Protein AF-A0A3M1ZV88-F1 (afdb_monomer_lite)

Secondary structure (DSSP, 8-state):
-----SSS-HHHHHHHHHHHHHHH-SSHHHHHHHTTS-HHHHHHHHHHHT---S----TT-----------------------

Structure (mmCIF, N/CA/C/O backbone):
data_AF-A0A3M1ZV88-F1
#
_entry.id   AF-A0A3M1ZV88-F1
#
loop_
_atom_site.group_PDB
_atom_site.id
_atom_site.type_symbol
_atom_site.label_atom_id
_atom_site.label_alt_id
_atom_site.label_comp_id
_atom_site.label_asym_id
_atom_site.label_entity_id
_atom_site.label_seq_id
_atom_site.pdbx_PDB_ins_code
_atom_site.Cartn_x
_atom_site.Cartn_y
_atom_site.Cartn_z
_atom_site.occupancy
_atom_site.B_iso_or_equiv
_atom_site.auth_seq_id
_atom_site.auth_comp_id
_atom_site.auth_asym_id
_atom_site.auth_atom_id
_atom_site.pdbx_PDB_model_num
ATOM 1 N N . MET A 1 1 ? -11.905 -3.053 -1.626 1.00 67.69 1 MET A N 1
ATOM 2 C CA . MET A 1 1 ? -11.087 -3.526 -0.492 1.00 67.69 1 MET A CA 1
ATOM 3 C C . MET A 1 1 ? -11.607 -2.911 0.806 1.00 67.69 1 MET A C 1
ATOM 5 O O . MET A 1 1 ? -11.630 -1.692 0.906 1.00 67.69 1 MET A O 1
ATOM 9 N N . ALA A 1 2 ? -12.060 -3.732 1.759 1.00 79.44 2 ALA A N 1
ATOM 10 C CA . ALA A 1 2 ? -12.397 -3.298 3.120 1.00 79.44 2 ALA A CA 1
ATOM 11 C C . ALA A 1 2 ? -11.256 -3.702 4.065 1.00 79.44 2 ALA A C 1
ATOM 13 O O . ALA A 1 2 ? -10.743 -4.816 3.956 1.00 79.44 2 ALA A O 1
ATOM 14 N N . VAL A 1 3 ? -10.839 -2.798 4.951 1.00 83.12 3 VAL A N 1
ATOM 15 C CA . VAL A 1 3 ? -9.732 -3.012 5.890 1.00 83.12 3 VAL A CA 1
ATOM 16 C C . VAL A 1 3 ? -10.173 -2.577 7.276 1.00 83.12 3 VAL A C 1
ATOM 18 O O . VAL A 1 3 ? -10.718 -1.486 7.431 1.00 83.12 3 VAL A O 1
ATOM 21 N N . VAL A 1 4 ? -9.929 -3.430 8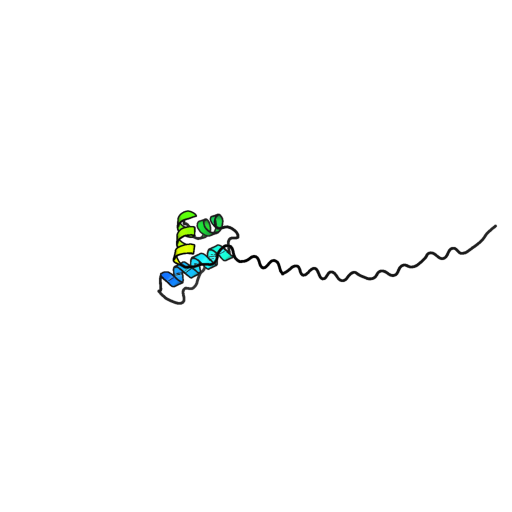.267 1.00 87.12 4 VAL A N 1
ATOM 22 C CA . VAL A 1 4 ? -10.117 -3.102 9.681 1.00 87.12 4 VAL A CA 1
ATOM 23 C C . VAL A 1 4 ? -8.800 -2.541 10.208 1.00 87.12 4 VAL A C 1
ATOM 25 O O . VAL A 1 4 ? -7.735 -3.078 9.912 1.00 87.12 4 VAL A O 1
ATOM 28 N N . LEU A 1 5 ? -8.875 -1.429 10.934 1.00 88.44 5 LEU A N 1
ATOM 29 C CA . LEU A 1 5 ? -7.730 -0.825 11.605 1.00 88.44 5 LEU A CA 1
ATOM 30 C C . LEU A 1 5 ? -7.842 -1.133 13.094 1.00 88.44 5 LEU A C 1
ATOM 32 O O . LEU A 1 5 ? -8.793 -0.687 13.731 1.00 88.44 5 LEU A O 1
ATOM 36 N N . ASP A 1 6 ? -6.877 -1.873 13.632 1.00 84.06 6 ASP A N 1
ATOM 37 C CA . ASP A 1 6 ? -6.885 -2.260 15.049 1.00 84.06 6 ASP A CA 1
ATOM 38 C C . ASP A 1 6 ? -6.537 -1.084 15.976 1.00 84.06 6 ASP A C 1
ATOM 40 O O . ASP A 1 6 ? -7.022 -1.005 17.100 1.00 84.06 6 ASP A O 1
ATOM 44 N N . ASP A 1 7 ? -5.737 -0.136 15.475 1.00 87.94 7 ASP A N 1
ATOM 45 C CA . ASP A 1 7 ? -5.278 1.047 16.200 1.00 87.94 7 ASP A CA 1
ATOM 46 C C . ASP A 1 7 ? -5.531 2.326 15.387 1.00 87.94 7 ASP A C 1
ATOM 48 O O . ASP A 1 7 ? -5.374 2.349 14.163 1.00 87.94 7 ASP A O 1
ATOM 52 N N . LEU A 1 8 ? -5.756 3.452 16.073 1.00 88.25 8 LEU A N 1
ATOM 53 C CA . LEU A 1 8 ? -5.787 4.797 15.469 1.00 88.25 8 LEU A CA 1
ATOM 54 C C . LEU A 1 8 ? -4.376 5.353 15.190 1.00 88.25 8 LEU A C 1
ATOM 56 O O . LEU A 1 8 ? -4.106 6.545 15.341 1.00 88.25 8 LEU A O 1
ATOM 60 N N . ASN A 1 9 ? -3.444 4.482 14.798 1.00 92.94 9 ASN A N 1
ATOM 61 C CA . ASN A 1 9 ? -2.079 4.856 14.463 1.00 92.94 9 ASN A CA 1
ATOM 62 C C . ASN A 1 9 ? -1.914 4.949 12.942 1.00 92.94 9 ASN A C 1
ATOM 64 O O . ASN A 1 9 ? -1.950 3.941 12.235 1.00 92.94 9 ASN A O 1
ATOM 68 N N . LEU A 1 10 ? -1.663 6.163 12.446 1.00 90.69 10 LEU A N 1
ATOM 69 C CA . LEU A 1 10 ? -1.525 6.420 11.012 1.00 90.69 10 LEU A CA 1
ATOM 70 C C . LEU A 1 10 ? -0.407 5.589 10.370 1.00 90.69 10 LEU A C 1
ATOM 72 O O . LEU A 1 10 ? -0.579 5.084 9.266 1.00 90.69 10 LEU A O 1
ATOM 76 N N . HIS A 1 11 ? 0.726 5.422 11.052 1.00 92.25 11 HIS A N 1
ATOM 77 C CA . HIS A 1 11 ? 1.855 4.670 10.511 1.00 92.25 11 HIS A CA 1
ATOM 78 C C . HIS A 1 11 ? 1.491 3.193 10.299 1.00 92.25 11 HIS A C 1
ATOM 80 O O . HIS A 1 11 ? 1.700 2.663 9.207 1.00 92.25 11 HIS A O 1
ATOM 86 N N . LYS A 1 12 ? 0.878 2.551 11.304 1.00 91.50 12 LYS A N 1
ATOM 87 C CA . LYS A 1 12 ? 0.413 1.157 11.197 1.00 91.50 12 LYS A CA 1
ATOM 88 C C . LYS A 1 12 ? -0.674 0.999 10.132 1.00 91.50 12 LYS A C 1
ATOM 90 O O . LYS A 1 12 ? -0.588 0.091 9.310 1.00 91.50 12 LYS A O 1
ATOM 95 N N . ALA A 1 13 ? -1.651 1.905 10.111 1.00 93.06 13 ALA A N 1
ATOM 96 C CA . ALA A 1 13 ? -2.739 1.879 9.139 1.00 93.06 13 ALA A CA 1
ATOM 97 C C . ALA A 1 13 ? -2.225 2.013 7.697 1.00 93.06 13 ALA A C 1
ATOM 99 O O . ALA A 1 13 ? -2.605 1.239 6.821 1.00 93.06 13 ALA A O 1
ATOM 100 N N . GLU A 1 14 ? -1.318 2.961 7.444 1.00 93.38 14 GLU A N 1
ATOM 101 C CA . GLU A 1 14 ? -0.728 3.152 6.118 1.00 93.38 14 GLU A CA 1
ATOM 102 C C . GLU A 1 14 ? 0.080 1.939 5.663 1.00 93.38 14 GLU A C 1
ATOM 104 O O . GLU A 1 14 ? -0.001 1.563 4.490 1.00 93.38 14 GLU A O 1
ATOM 109 N N . ARG A 1 15 ? 0.852 1.335 6.572 1.00 94.06 15 ARG A N 1
ATOM 110 C CA . ARG A 1 15 ? 1.618 0.125 6.284 1.00 94.06 15 ARG A CA 1
ATOM 111 C C . ARG A 1 15 ? 0.692 -1.018 5.873 1.00 94.06 15 ARG A C 1
ATOM 113 O O . ARG A 1 15 ? 0.877 -1.575 4.793 1.00 94.06 15 ARG A O 1
ATOM 120 N N . LEU A 1 16 ? -0.334 -1.295 6.675 1.00 92.81 16 LEU A N 1
ATOM 121 C CA . LEU A 1 16 ? -1.280 -2.386 6.438 1.00 92.81 16 LEU A CA 1
ATOM 122 C C . LEU A 1 16 ? -2.058 -2.191 5.129 1.00 92.81 16 LEU A C 1
ATOM 124 O O . LEU A 1 16 ? -2.208 -3.128 4.346 1.00 92.81 16 LEU A O 1
ATOM 128 N N . LEU A 1 17 ? -2.489 -0.961 4.831 1.00 93.25 17 LEU A N 1
ATOM 129 C CA . LEU A 1 17 ? -3.141 -0.636 3.559 1.00 93.25 17 LEU A CA 1
ATOM 130 C C . LEU A 1 17 ? -2.223 -0.886 2.356 1.00 93.25 17 LEU A C 1
ATOM 132 O O . LEU A 1 17 ? -2.670 -1.437 1.351 1.00 93.25 17 LEU A O 1
ATOM 136 N N . CYS A 1 18 ? -0.947 -0.500 2.451 1.00 93.50 18 CYS A N 1
ATOM 137 C CA . CYS A 1 18 ? 0.021 -0.739 1.381 1.00 93.50 18 CYS A CA 1
ATOM 138 C C . CYS A 1 18 ? 0.288 -2.236 1.192 1.00 93.50 18 CYS A C 1
ATOM 140 O O . CYS A 1 18 ? 0.266 -2.705 0.058 1.00 93.50 18 CYS A O 1
ATOM 142 N N . GLU A 1 19 ? 0.498 -2.985 2.276 1.00 92.69 19 GLU A N 1
ATOM 143 C CA . GLU A 1 19 ? 0.692 -4.440 2.238 1.00 92.69 19 GLU A CA 1
ATOM 144 C C . GLU A 1 19 ? -0.516 -5.143 1.614 1.00 92.69 19 GLU A C 1
ATOM 146 O O . GLU A 1 19 ? -0.357 -5.971 0.718 1.00 92.69 19 GLU A O 1
ATOM 151 N N . ARG A 1 20 ? -1.736 -4.767 2.010 1.00 92.62 20 ARG A N 1
ATOM 152 C CA . ARG A 1 20 ? -2.951 -5.392 1.486 1.00 92.62 20 ARG A CA 1
ATOM 153 C C . ARG A 1 20 ? -3.187 -5.068 0.013 1.00 92.62 20 ARG A C 1
ATOM 155 O O . ARG A 1 20 ? -3.508 -5.975 -0.747 1.00 92.62 20 ARG A O 1
ATOM 162 N N . ALA A 1 21 ? -2.962 -3.823 -0.406 1.00 93.81 21 ALA A N 1
ATOM 163 C CA . ALA A 1 21 ? -3.068 -3.445 -1.813 1.00 93.81 21 ALA A CA 1
ATOM 164 C C . ALA A 1 21 ? -2.019 -4.149 -2.686 1.00 93.81 21 ALA A C 1
ATOM 166 O O . ALA A 1 21 ? -2.321 -4.530 -3.811 1.00 93.81 21 ALA A O 1
ATOM 167 N N . LEU A 1 22 ? -0.799 -4.335 -2.173 1.00 91.88 22 LEU A N 1
ATOM 168 C CA . LEU A 1 22 ? 0.270 -5.076 -2.849 1.00 91.88 22 LEU A CA 1
ATOM 169 C C . LEU A 1 22 ? 0.025 -6.591 -2.873 1.00 91.88 22 LEU A C 1
ATOM 171 O O . LEU A 1 22 ? 0.474 -7.261 -3.792 1.00 91.88 22 LEU A O 1
ATOM 175 N N . ALA A 1 23 ? -0.667 -7.146 -1.879 1.00 90.44 23 ALA A N 1
ATOM 176 C CA . ALA A 1 23 ? -1.056 -8.554 -1.882 1.00 90.44 23 ALA A CA 1
ATOM 177 C C . ALA A 1 23 ? -2.227 -8.823 -2.841 1.00 90.44 23 ALA A C 1
ATOM 179 O O . ALA A 1 23 ? -2.263 -9.860 -3.497 1.00 90.44 23 ALA A O 1
ATOM 180 N N . GLU A 1 24 ? -3.185 -7.896 -2.920 1.00 91.25 24 GLU A N 1
ATOM 181 C CA . GLU A 1 24 ? -4.349 -8.003 -3.806 1.00 91.25 24 GLU A CA 1
ATOM 182 C C . GLU A 1 24 ? -3.976 -7.737 -5.272 1.00 91.25 24 GLU A C 1
ATOM 184 O O . GLU A 1 24 ? -4.492 -8.396 -6.174 1.00 91.25 24 GLU A O 1
ATOM 189 N N . ALA A 1 25 ? -3.048 -6.811 -5.524 1.00 89.56 25 ALA A N 1
ATOM 190 C CA . ALA A 1 25 ? -2.568 -6.501 -6.863 1.00 89.56 25 ALA A CA 1
ATOM 191 C C . ALA A 1 25 ? -1.205 -7.141 -7.153 1.00 89.56 25 ALA A C 1
ATOM 193 O O . ALA A 1 25 ? -0.224 -6.899 -6.462 1.00 89.56 25 ALA A O 1
ATOM 194 N N . GLY A 1 26 ? -1.083 -7.859 -8.270 1.00 85.50 26 GLY A N 1
ATOM 195 C CA . GLY A 1 26 ? 0.189 -8.467 -8.683 1.00 85.50 26 GLY A CA 1
ATOM 196 C C . GLY A 1 26 ? 1.271 -7.461 -9.102 1.00 85.50 26 GLY A C 1
ATOM 197 O O . GLY A 1 26 ? 2.438 -7.830 -9.262 1.00 85.50 26 GLY A O 1
ATOM 198 N N . THR A 1 27 ? 0.914 -6.185 -9.297 1.00 91.06 27 THR A N 1
ATOM 199 C CA . THR A 1 27 ? 1.833 -5.135 -9.746 1.00 91.06 27 THR A CA 1
ATOM 200 C C . THR A 1 27 ? 1.719 -3.853 -8.919 1.00 91.06 27 THR A C 1
ATOM 202 O O . THR A 1 27 ? 0.647 -3.459 -8.467 1.00 91.06 27 THR A O 1
ATOM 205 N N . ILE A 1 28 ? 2.833 -3.116 -8.797 1.00 92.69 28 ILE A N 1
ATOM 206 C CA . ILE A 1 28 ? 2.872 -1.817 -8.091 1.00 92.69 28 ILE A CA 1
ATOM 207 C C . ILE A 1 28 ? 1.901 -0.807 -8.729 1.00 92.69 28 ILE A C 1
ATOM 209 O O . ILE A 1 28 ? 1.357 0.057 -8.046 1.00 92.69 28 ILE A O 1
ATOM 213 N N . VAL A 1 29 ? 1.711 -0.870 -10.050 1.00 94.75 29 VAL A N 1
ATOM 214 C CA . VAL A 1 29 ? 0.844 0.075 -10.771 1.00 94.75 29 VAL A CA 1
ATOM 215 C C . VAL A 1 29 ? -0.621 -0.175 -10.427 1.00 94.75 29 VAL A C 1
ATOM 217 O O . VAL A 1 29 ? -1.343 0.779 -10.155 1.00 94.75 29 VAL A O 1
ATOM 220 N N . GLU A 1 30 ? -1.052 -1.434 -10.404 1.00 94.19 30 GLU A N 1
ATOM 221 C CA . GLU A 1 30 ? -2.413 -1.805 -10.007 1.00 94.19 30 GLU A CA 1
ATOM 222 C C . GLU A 1 30 ? -2.657 -1.541 -8.521 1.00 94.19 30 GLU A C 1
ATOM 224 O O . GLU A 1 30 ? -3.667 -0.931 -8.184 1.00 94.19 30 GLU A O 1
ATOM 229 N N . ALA A 1 31 ? -1.696 -1.861 -7.649 1.00 94.62 31 ALA A N 1
ATOM 230 C CA . ALA A 1 31 ? -1.783 -1.545 -6.222 1.00 94.62 31 ALA A CA 1
ATOM 231 C C . ALA A 1 31 ? -1.970 -0.036 -5.982 1.00 94.62 31 ALA A C 1
ATOM 233 O O . ALA A 1 31 ? -2.798 0.386 -5.177 1.00 94.62 31 ALA A O 1
ATOM 234 N N . ALA A 1 32 ? -1.231 0.802 -6.717 1.00 95.94 32 ALA A N 1
ATOM 235 C CA . ALA A 1 32 ? -1.362 2.253 -6.619 1.00 95.94 32 ALA A CA 1
ATOM 236 C C . ALA A 1 32 ? -2.744 2.742 -7.086 1.00 95.94 32 ALA A C 1
ATOM 238 O O . ALA A 1 32 ? -3.310 3.635 -6.456 1.00 95.94 32 ALA A O 1
ATOM 239 N N . LYS A 1 33 ? -3.307 2.130 -8.140 1.00 95.31 33 LYS A N 1
ATOM 240 C CA . LYS A 1 33 ? -4.672 2.418 -8.610 1.00 95.31 33 LYS A CA 1
ATOM 241 C C . LYS A 1 33 ? -5.726 2.033 -7.570 1.00 95.31 33 LYS A C 1
ATOM 243 O O . LYS A 1 33 ? -6.621 2.834 -7.332 1.00 95.31 33 LYS A O 1
ATOM 248 N N . LEU A 1 34 ? -5.595 0.870 -6.924 1.00 94.56 34 LEU A N 1
ATOM 249 C CA . LEU A 1 34 ? -6.508 0.432 -5.856 1.00 94.56 34 LEU A CA 1
ATOM 250 C C . LEU A 1 34 ? -6.526 1.408 -4.675 1.00 94.56 34 LEU A C 1
ATOM 252 O O . LEU A 1 34 ? -7.579 1.680 -4.109 1.00 94.56 34 LEU A O 1
ATOM 256 N N . LEU A 1 35 ? -5.363 1.964 -4.333 1.00 92.94 35 LEU A N 1
ATOM 257 C CA . LEU A 1 35 ? -5.218 2.961 -3.272 1.00 92.94 35 LEU A CA 1
ATOM 258 C C . LEU A 1 35 ? -5.582 4.391 -3.710 1.00 92.94 35 LEU A C 1
ATOM 260 O O . LEU A 1 35 ? -5.603 5.287 -2.870 1.00 92.94 35 LEU A O 1
ATOM 264 N N . GLY A 1 36 ? -5.817 4.637 -5.002 1.00 95.62 36 GLY A N 1
ATOM 265 C CA . GLY A 1 36 ? -6.094 5.976 -5.531 1.00 95.62 36 GLY A CA 1
ATOM 266 C C . GLY A 1 36 ? -4.900 6.939 -5.475 1.00 95.62 36 GLY A C 1
ATOM 267 O O . GLY A 1 36 ? -5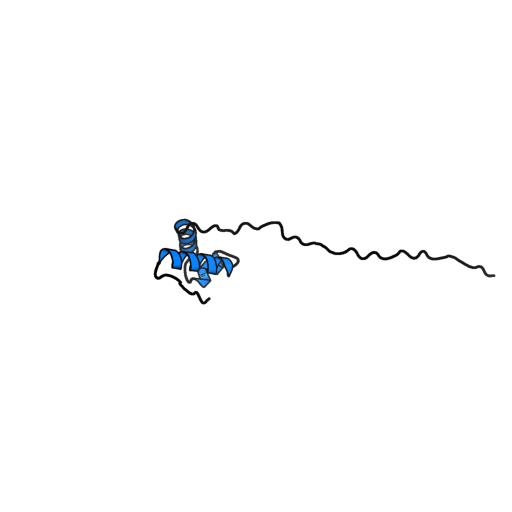.086 8.152 -5.408 1.00 95.62 36 GLY A O 1
ATOM 268 N N . ILE A 1 37 ? -3.665 6.426 -5.491 1.00 96.38 37 ILE A N 1
ATOM 269 C CA . ILE A 1 37 ? -2.434 7.232 -5.437 1.00 96.38 37 ILE A CA 1
ATOM 270 C C . ILE A 1 37 ? -1.544 6.993 -6.659 1.00 96.38 37 ILE A C 1
ATOM 272 O O . ILE A 1 37 ? -1.734 6.068 -7.445 1.00 96.38 37 ILE A O 1
ATOM 276 N N . THR A 1 38 ? -0.505 7.813 -6.820 1.00 97.44 38 THR A N 1
ATOM 277 C CA . THR A 1 38 ? 0.481 7.593 -7.884 1.00 97.44 38 THR A CA 1
ATOM 278 C C . THR A 1 38 ? 1.449 6.462 -7.534 1.00 97.44 38 THR A C 1
ATOM 280 O O . THR A 1 38 ? 1.805 6.241 -6.372 1.00 97.44 38 THR A O 1
ATOM 283 N N . ARG A 1 39 ? 1.993 5.805 -8.565 1.00 95.88 39 ARG A N 1
ATOM 284 C CA . ARG A 1 39 ? 3.067 4.805 -8.425 1.00 95.88 39 ARG A CA 1
ATOM 285 C C . ARG A 1 39 ? 4.254 5.327 -7.601 1.00 95.88 39 ARG A C 1
ATOM 287 O O . ARG A 1 39 ? 4.843 4.583 -6.822 1.00 95.88 39 ARG A O 1
ATOM 294 N N . HIS A 1 40 ? 4.628 6.598 -7.782 1.00 96.44 40 HIS A N 1
ATOM 295 C CA . HIS A 1 40 ? 5.742 7.217 -7.052 1.00 96.44 40 HIS A CA 1
ATOM 296 C C . HIS A 1 40 ? 5.420 7.406 -5.569 1.00 96.44 40 HIS A C 1
ATOM 298 O O . HIS A 1 40 ? 6.271 7.139 -4.720 1.00 96.44 40 HIS A O 1
ATOM 304 N N . ALA A 1 41 ? 4.191 7.816 -5.246 1.00 96.06 41 ALA A N 1
ATOM 305 C CA . ALA A 1 41 ? 3.740 7.906 -3.864 1.00 96.06 41 ALA A CA 1
ATOM 306 C C . ALA A 1 41 ? 3.776 6.532 -3.178 1.00 96.06 41 ALA A C 1
ATOM 308 O O . ALA A 1 41 ? 4.305 6.433 -2.072 1.00 96.06 41 ALA A O 1
ATOM 309 N N . LEU A 1 42 ? 3.309 5.475 -3.857 1.00 95.31 42 LEU A N 1
ATOM 310 C CA . LEU A 1 42 ? 3.357 4.114 -3.321 1.00 95.31 42 LEU A CA 1
ATOM 311 C C . LEU A 1 42 ? 4.799 3.640 -3.091 1.00 95.31 42 LEU A C 1
ATOM 313 O O . LEU A 1 42 ? 5.117 3.166 -2.006 1.00 95.31 42 LEU A O 1
ATOM 317 N N . LYS A 1 43 ? 5.709 3.854 -4.052 1.00 94.25 43 LYS A N 1
ATOM 318 C CA . LYS A 1 43 ? 7.126 3.479 -3.892 1.00 94.25 43 LYS A CA 1
ATOM 319 C C . LYS A 1 43 ? 7.774 4.160 -2.679 1.00 94.25 43 LYS A C 1
ATOM 321 O O . LYS A 1 43 ? 8.506 3.512 -1.938 1.00 94.25 43 LYS A O 1
ATOM 326 N N . ARG A 1 44 ? 7.483 5.445 -2.436 1.00 96.31 44 ARG A N 1
ATOM 327 C CA . ARG A 1 44 ? 7.977 6.149 -1.238 1.00 96.31 44 ARG A CA 1
ATOM 328 C C . ARG A 1 44 ? 7.397 5.575 0.054 1.00 96.31 44 ARG A C 1
ATOM 330 O O . ARG A 1 44 ? 8.127 5.483 1.033 1.00 96.31 44 ARG A O 1
ATOM 337 N N . ARG A 1 45 ? 6.120 5.180 0.062 1.00 94.75 45 ARG A N 1
ATOM 338 C CA . ARG A 1 45 ? 5.466 4.552 1.224 1.00 94.75 45 ARG A CA 1
ATOM 339 C C . ARG A 1 45 ? 6.063 3.182 1.545 1.00 94.75 45 ARG A C 1
ATOM 341 O O . ARG A 1 45 ? 6.317 2.924 2.711 1.00 94.75 45 ARG A O 1
ATOM 348 N N . ILE A 1 46 ? 6.369 2.371 0.531 1.00 93.38 46 ILE A N 1
ATOM 349 C CA . ILE A 1 46 ? 7.062 1.081 0.699 1.00 93.38 46 ILE A CA 1
ATOM 350 C C . ILE A 1 46 ? 8.399 1.281 1.421 1.00 93.38 46 ILE A C 1
ATOM 352 O O . ILE A 1 46 ? 8.655 0.626 2.425 1.00 93.38 46 ILE A O 1
ATOM 356 N N . VAL A 1 47 ? 9.213 2.240 0.962 1.00 93.88 47 VAL A N 1
ATOM 357 C CA . VAL A 1 47 ? 10.507 2.555 1.593 1.00 93.88 47 VAL A CA 1
ATOM 358 C C . VAL A 1 47 ? 10.320 3.123 3.002 1.00 93.88 47 VAL A C 1
ATOM 360 O O . VAL A 1 47 ? 10.992 2.688 3.928 1.00 93.88 47 VAL A O 1
ATOM 363 N N . LYS A 1 48 ? 9.389 4.069 3.184 1.00 94.25 48 LYS A N 1
ATOM 364 C CA . LYS A 1 48 ? 9.117 4.717 4.479 1.00 94.25 48 LYS A CA 1
ATOM 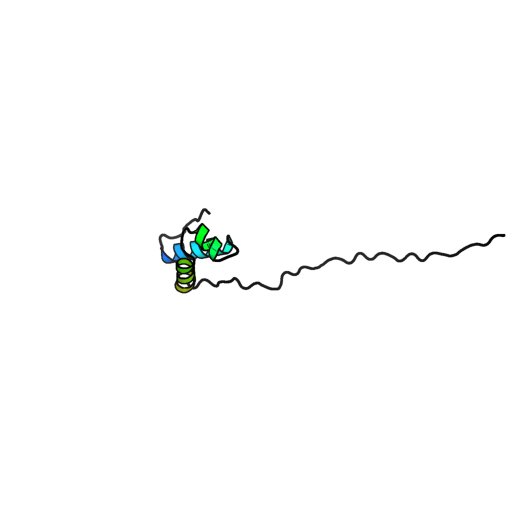365 C C . LYS A 1 48 ? 8.653 3.725 5.548 1.00 94.25 48 LYS A C 1
ATOM 367 O O . LYS A 1 48 ? 9.017 3.877 6.708 1.00 94.25 48 LYS A O 1
ATOM 372 N N . HIS A 1 49 ? 7.832 2.753 5.160 1.00 93.44 49 HIS A N 1
ATOM 373 C CA . HIS A 1 49 ? 7.225 1.776 6.067 1.00 93.44 49 HIS A CA 1
ATOM 374 C C . HIS A 1 49 ? 7.991 0.447 6.127 1.00 93.44 49 HIS A C 1
ATOM 376 O O . HIS A 1 49 ? 7.586 -0.448 6.864 1.00 93.44 49 HIS A O 1
ATOM 382 N N . GLY A 1 50 ? 9.097 0.320 5.381 1.00 91.25 50 GLY A N 1
ATOM 383 C CA . GLY A 1 50 ? 9.954 -0.868 5.389 1.00 91.25 50 GLY A CA 1
ATOM 384 C C . GLY A 1 50 ? 9.262 -2.132 4.876 1.00 91.25 50 GLY A C 1
ATOM 385 O O . GLY A 1 50 ? 9.503 -3.213 5.402 1.00 91.25 50 GLY A O 1
ATOM 386 N N . ILE A 1 51 ? 8.373 -2.000 3.889 1.00 90.38 51 ILE A N 1
ATOM 387 C CA . ILE A 1 51 ? 7.619 -3.131 3.333 1.00 90.38 51 ILE A CA 1
ATOM 388 C C . ILE A 1 51 ? 8.522 -3.891 2.353 1.00 90.38 51 ILE A C 1
ATOM 390 O O . ILE A 1 51 ? 9.056 -3.296 1.414 1.00 90.38 51 ILE A O 1
ATOM 394 N N . GLU A 1 52 ? 8.688 -5.200 2.544 1.00 85.06 52 GLU A N 1
ATOM 395 C CA . GLU A 1 52 ? 9.460 -6.041 1.623 1.00 85.06 52 GLU A CA 1
ATOM 396 C C . GLU A 1 52 ? 8.661 -6.272 0.329 1.00 85.06 52 GLU A C 1
ATOM 398 O O . GLU A 1 52 ? 7.609 -6.909 0.324 1.00 85.06 52 GLU A O 1
ATOM 403 N N . TRP A 1 53 ? 9.141 -5.709 -0.783 1.00 79.81 53 TRP A N 1
ATOM 404 C CA . TRP A 1 53 ? 8.531 -5.858 -2.104 1.00 79.81 53 TRP A CA 1
ATOM 405 C C . TRP A 1 53 ? 9.599 -5.796 -3.211 1.00 79.81 53 TRP A C 1
ATOM 407 O O . TRP A 1 53 ? 10.439 -4.890 -3.177 1.00 79.81 53 TRP A O 1
ATOM 417 N N . PRO A 1 54 ? 9.556 -6.653 -4.250 1.00 76.38 54 PRO A N 1
ATOM 418 C CA . PRO A 1 54 ? 8.566 -7.702 -4.515 1.00 76.38 54 PRO A CA 1
ATOM 419 C C . PRO A 1 54 ? 8.656 -8.847 -3.497 1.00 76.38 54 PRO A C 1
ATOM 421 O O . PRO A 1 54 ? 9.748 -9.094 -2.986 1.00 76.38 54 PRO A O 1
ATOM 424 N N . PRO A 1 55 ? 7.541 -9.537 -3.192 1.00 68.88 55 PRO A N 1
ATOM 425 C CA . PRO A 1 55 ? 7.565 -10.672 -2.287 1.00 68.88 55 PRO A CA 1
ATOM 426 C C . PRO A 1 55 ? 8.568 -11.668 -2.850 1.00 68.88 55 PRO A C 1
ATOM 428 O O . PRO A 1 55 ? 8.611 -11.882 -4.072 1.00 68.88 55 PRO A O 1
ATOM 431 N N . ARG A 1 56 ? 9.413 -12.232 -1.981 1.00 68.75 56 ARG A N 1
ATOM 432 C CA . ARG A 1 56 ? 10.287 -13.331 -2.383 1.00 68.75 56 ARG A CA 1
ATOM 433 C C . ARG A 1 56 ? 9.396 -14.367 -3.052 1.00 68.75 56 ARG A C 1
ATOM 435 O O . ARG A 1 56 ? 8.491 -14.913 -2.440 1.00 68.75 56 ARG A O 1
ATOM 442 N N . ARG A 1 57 ? 9.593 -14.564 -4.357 1.00 60.81 57 ARG A N 1
ATOM 443 C CA . ARG A 1 57 ? 8.973 -15.685 -5.048 1.00 60.81 57 ARG A CA 1
ATOM 444 C C . ARG A 1 57 ? 9.691 -16.906 -4.517 1.00 60.81 57 ARG A C 1
ATOM 446 O O . ARG A 1 57 ? 10.799 -17.199 -4.971 1.00 60.81 57 ARG A O 1
ATOM 453 N N . ASP A 1 58 ? 9.092 -17.560 -3.535 1.00 57.34 58 ASP A N 1
ATOM 454 C CA . ASP A 1 58 ? 9.510 -18.878 -3.095 1.00 57.34 58 ASP A CA 1
ATOM 455 C C . ASP A 1 58 ? 9.400 -19.777 -4.324 1.00 57.34 58 ASP A C 1
ATOM 457 O O . ASP A 1 58 ? 8.322 -20.177 -4.760 1.00 57.34 58 ASP A O 1
ATOM 461 N N . ARG A 1 59 ? 10.531 -20.005 -4.989 1.00 52.59 59 ARG A N 1
ATOM 462 C CA . ARG A 1 59 ? 10.627 -20.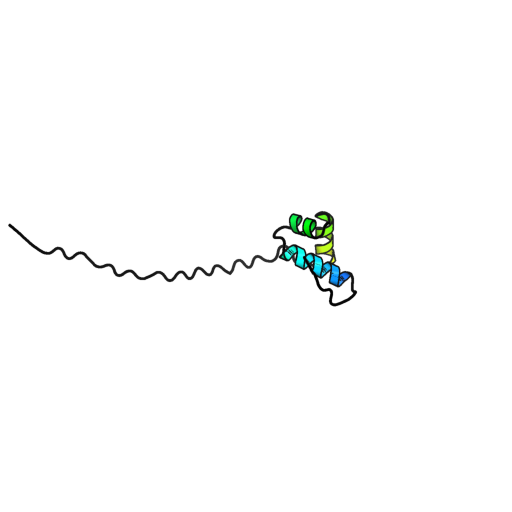777 -6.229 1.00 52.59 59 ARG A CA 1
ATOM 463 C C . A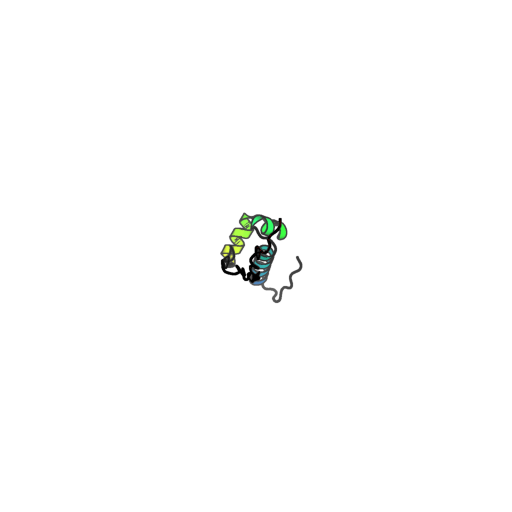RG A 1 59 ? 10.528 -22.281 -5.914 1.00 52.59 59 ARG A C 1
ATOM 465 O O . ARG A 1 59 ? 11.355 -23.050 -6.386 1.00 52.59 59 ARG A O 1
ATOM 472 N N . GLY A 1 60 ? 9.589 -22.668 -5.045 1.00 53.19 60 GLY A N 1
ATOM 473 C CA . GLY A 1 60 ? 9.619 -23.925 -4.292 1.00 53.19 60 GLY A CA 1
ATOM 474 C C . GLY A 1 60 ? 8.275 -24.625 -4.079 1.00 53.19 60 GLY A C 1
ATOM 475 O O . GLY A 1 60 ? 8.239 -25.574 -3.313 1.00 53.19 60 GLY A O 1
ATOM 476 N N . ALA A 1 61 ? 7.198 -24.220 -4.756 1.00 53.75 61 ALA A N 1
ATOM 477 C CA . ALA A 1 61 ? 5.962 -25.009 -4.838 1.00 53.75 61 ALA A CA 1
ATOM 478 C C . ALA A 1 61 ? 5.763 -25.492 -6.281 1.00 53.75 61 ALA A C 1
ATOM 480 O O . ALA A 1 61 ? 4.850 -25.087 -6.994 1.00 53.75 61 ALA A O 1
ATOM 481 N N . SER A 1 62 ? 6.715 -26.289 -6.761 1.00 52.59 62 SER A N 1
ATOM 482 C CA . SER A 1 62 ? 6.508 -27.163 -7.914 1.00 52.59 62 SER A CA 1
ATOM 483 C C . SER A 1 62 ? 6.156 -28.537 -7.358 1.00 52.59 62 SER A C 1
ATOM 485 O O . SER A 1 62 ? 6.985 -29.441 -7.392 1.00 52.59 62 SER A O 1
ATOM 487 N N . ASP A 1 63 ? 4.950 -28.678 -6.805 1.00 57.28 63 ASP A N 1
ATOM 488 C CA . ASP A 1 63 ? 4.357 -29.988 -6.530 1.00 57.28 63 ASP A CA 1
ATOM 489 C C . ASP A 1 63 ? 3.988 -30.624 -7.872 1.00 57.28 63 ASP A C 1
ATOM 491 O O . ASP A 1 63 ? 2.858 -30.577 -8.351 1.00 57.28 63 ASP A O 1
ATOM 495 N N . GLY A 1 64 ? 5.014 -31.147 -8.533 1.00 56.16 64 GLY A N 1
ATOM 496 C CA . GLY A 1 64 ? 4.904 -32.046 -9.666 1.00 56.16 64 GLY A CA 1
ATOM 497 C C . GLY A 1 64 ? 4.975 -33.489 -9.190 1.00 56.16 64 GLY A C 1
ATOM 498 O O . GLY A 1 64 ? 5.827 -34.227 -9.671 1.00 56.16 64 GLY A O 1
ATOM 499 N N . ASP A 1 65 ? 4.116 -33.892 -8.251 1.00 54.03 65 ASP A N 1
ATOM 500 C CA . ASP A 1 65 ? 3.848 -35.312 -8.023 1.00 54.03 65 ASP A CA 1
ATOM 501 C C . ASP A 1 65 ? 2.727 -35.729 -8.980 1.00 54.03 65 ASP A C 1
ATOM 503 O O . ASP A 1 65 ? 1.537 -35.613 -8.695 1.00 54.03 65 ASP A O 1
ATOM 507 N N . THR A 1 66 ? 3.115 -36.114 -10.195 1.00 59.56 66 THR A N 1
ATOM 508 C CA . THR A 1 66 ? 2.239 -36.907 -11.062 1.00 59.56 66 THR A CA 1
ATOM 509 C C . THR A 1 66 ? 2.628 -38.363 -10.844 1.00 59.56 66 THR A C 1
ATOM 511 O O . THR A 1 66 ? 3.716 -38.758 -11.274 1.00 59.56 66 THR A O 1
ATOM 514 N N . PRO A 1 67 ? 1.777 -39.188 -10.205 1.00 55.25 67 PRO A N 1
ATOM 515 C CA . PRO A 1 67 ? 2.024 -40.614 -10.118 1.00 55.25 67 PRO A CA 1
ATOM 516 C C . PRO A 1 67 ? 2.008 -41.163 -11.540 1.00 55.25 67 PRO A C 1
ATOM 518 O O . PRO A 1 67 ? 0.980 -41.166 -12.219 1.00 55.25 67 PRO A O 1
ATOM 521 N N . ARG A 1 68 ? 3.175 -41.578 -12.027 1.00 56.59 68 ARG A N 1
ATOM 522 C CA . ARG A 1 68 ? 3.318 -42.218 -13.330 1.00 56.59 68 ARG A CA 1
ATOM 523 C C . ARG A 1 68 ? 2.650 -43.587 -13.255 1.00 56.59 68 ARG A C 1
ATOM 525 O O . ARG A 1 68 ? 3.249 -44.563 -12.809 1.00 56.59 68 ARG A O 1
ATOM 532 N N . GLU A 1 69 ? 1.386 -43.609 -13.657 1.00 51.44 69 GLU A N 1
ATOM 533 C CA . GLU A 1 69 ? 0.553 -44.791 -13.830 1.00 51.44 69 GLU A CA 1
ATOM 534 C C . GLU A 1 69 ? 1.334 -45.864 -14.601 1.00 51.44 69 GLU A C 1
ATOM 536 O O . GLU A 1 69 ? 1.757 -45.684 -15.747 1.00 51.44 69 GLU A O 1
ATOM 541 N N . SER A 1 70 ? 1.614 -46.966 -13.908 1.00 59.69 70 SER A N 1
ATOM 542 C CA . SER A 1 70 ? 2.327 -48.117 -14.444 1.00 59.69 70 SER A CA 1
ATOM 543 C C . SER A 1 70 ? 1.385 -48.908 -15.345 1.00 59.69 70 SER A C 1
ATOM 545 O O . SER A 1 70 ? 0.620 -49.742 -14.871 1.00 59.69 70 SER A O 1
ATOM 547 N N . ALA A 1 71 ? 1.437 -48.657 -16.651 1.00 57.97 71 ALA A N 1
ATOM 548 C CA . ALA A 1 71 ? 0.773 -49.508 -17.630 1.00 57.97 71 ALA A CA 1
ATOM 549 C C . ALA A 1 71 ? 1.577 -50.815 -17.826 1.00 57.97 71 ALA A C 1
ATOM 551 O O . ALA A 1 71 ? 2.773 -50.755 -18.141 1.00 57.97 71 ALA A O 1
ATOM 552 N N . PRO A 1 72 ? 0.968 -52.007 -17.673 1.00 59.12 72 PRO A N 1
ATOM 553 C CA . PRO A 1 72 ? 1.633 -53.264 -17.972 1.00 59.12 72 PRO A CA 1
ATOM 554 C C . PRO A 1 72 ? 1.664 -53.475 -19.489 1.00 59.12 72 PRO A C 1
ATOM 556 O O . PRO A 1 72 ? 0.646 -53.463 -20.179 1.00 59.12 72 PRO A O 1
ATOM 559 N N . HIS A 1 73 ? 2.862 -53.686 -20.016 1.00 60.88 73 HIS A N 1
ATOM 560 C CA . HIS A 1 73 ? 3.109 -54.062 -21.400 1.00 60.88 73 HIS A CA 1
ATOM 561 C C . HIS A 1 73 ? 2.705 -55.530 -21.604 1.00 60.88 73 HIS A C 1
ATOM 563 O O . HIS A 1 73 ? 3.487 -56.451 -21.368 1.00 60.88 73 HIS A O 1
ATOM 569 N N . LEU A 1 74 ? 1.473 -55.768 -22.055 1.00 58.84 74 LEU A N 1
ATOM 570 C CA . LEU A 1 74 ? 1.082 -57.074 -22.583 1.00 58.84 74 LEU A CA 1
ATOM 571 C C . LEU A 1 74 ? 1.711 -57.256 -23.971 1.00 58.84 74 LEU A C 1
ATOM 573 O O . LEU A 1 74 ? 1.435 -56.515 -24.912 1.00 58.84 74 LEU A O 1
ATOM 577 N N . ARG A 1 75 ? 2.603 -58.244 -24.072 1.00 59.88 75 ARG A N 1
ATOM 578 C CA . ARG A 1 75 ? 3.220 -58.696 -25.324 1.00 59.88 75 ARG A CA 1
ATOM 579 C C . ARG A 1 75 ? 2.166 -59.352 -26.225 1.00 59.88 75 ARG A C 1
ATOM 581 O O . ARG A 1 75 ? 1.368 -60.136 -25.708 1.00 59.88 75 ARG A O 1
ATOM 588 N N . PRO A 1 76 ? 2.193 -59.154 -27.554 1.00 54.31 76 PRO A N 1
ATOM 589 C CA . PRO A 1 76 ? 1.399 -59.986 -28.443 1.00 54.31 76 PRO A CA 1
ATOM 590 C C . PRO A 1 76 ? 2.037 -61.380 -28.542 1.00 54.31 76 PRO A C 1
ATOM 592 O O . PRO A 1 76 ? 3.196 -61.531 -28.929 1.00 54.31 76 PRO A O 1
ATOM 595 N N . VAL A 1 77 ? 1.269 -62.406 -28.171 1.00 62.38 77 VAL A N 1
ATOM 596 C CA . VAL A 1 77 ? 1.551 -63.809 -28.495 1.00 62.38 77 VAL A CA 1
ATOM 597 C C . VAL A 1 77 ? 1.252 -64.003 -29.980 1.00 62.38 77 VAL A C 1
ATOM 599 O O . VAL A 1 77 ? 0.099 -63.938 -30.396 1.00 62.38 77 VAL A O 1
ATOM 602 N N . VAL A 1 78 ? 2.284 -64.245 -30.786 1.00 62.06 78 VAL A N 1
ATOM 603 C CA . VAL A 1 78 ? 2.120 -64.803 -32.134 1.00 62.06 78 VAL A CA 1
ATOM 604 C C . VAL A 1 78 ? 1.900 -66.308 -31.999 1.00 62.06 78 VAL A C 1
ATOM 606 O O . VAL A 1 78 ? 2.798 -67.035 -31.580 1.00 62.06 78 VAL A O 1
ATOM 609 N N . SER A 1 79 ? 0.689 -66.763 -32.323 1.00 53.91 79 SER A N 1
ATOM 610 C CA . SER A 1 79 ? 0.301 -68.175 -32.356 1.00 53.91 79 SER A CA 1
ATOM 611 C C . SER A 1 79 ? -0.525 -68.475 -33.609 1.00 53.91 79 SER A C 1
ATOM 613 O O . SER A 1 79 ? -1.505 -67.784 -33.873 1.00 53.91 79 SER A O 1
ATOM 615 N N . GLY A 1 80 ? -0.134 -69.541 -34.318 1.00 48.97 80 GLY A N 1
ATOM 616 C CA . GLY A 1 80 ? -0.956 -70.311 -35.266 1.00 48.97 80 GLY A CA 1
ATOM 617 C C . GLY A 1 80 ? -0.962 -69.779 -36.705 1.00 48.97 80 GLY A C 1
ATOM 618 O O . GLY A 1 80 ? -1.461 -68.693 -36.952 1.00 48.97 80 GLY A O 1
ATOM 619 N N . ALA A 1 81 ? -0.333 -70.417 -37.698 1.00 53.91 81 ALA A N 1
ATOM 620 C CA . ALA A 1 81 ? -0.591 -71.750 -38.272 1.00 53.91 81 ALA A CA 1
ATOM 621 C C . ALA A 1 81 ? -1.943 -71.872 -39.006 1.00 53.91 81 ALA A C 1
ATOM 623 O O . ALA A 1 81 ? -2.984 -71.941 -38.354 1.00 53.91 81 ALA A O 1
ATOM 624 N N . ARG A 1 82 ? -1.872 -71.962 -40.348 1.00 46.53 82 ARG A N 1
ATOM 625 C CA . ARG A 1 82 ? -2.760 -72.62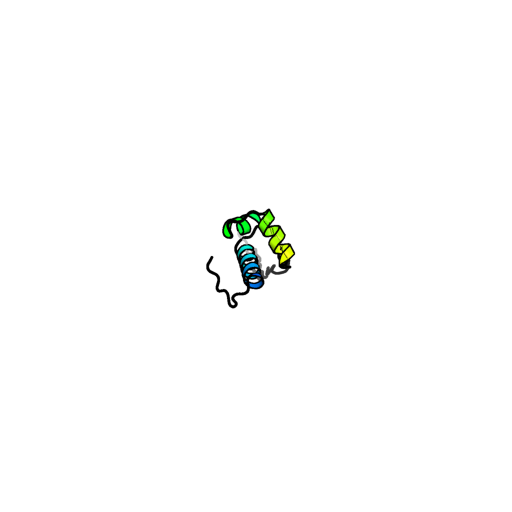3 -41.347 1.00 46.53 82 ARG A CA 1
ATOM 626 C C . ARG A 1 82 ? -2.596 -71.887 -42.693 1.00 46.53 82 ARG A C 1
ATOM 628 O O . ARG A 1 82 ? -2.490 -70.669 -42.677 1.00 46.53 82 ARG A O 1
ATOM 635 N N . ALA A 1 83 ? -2.550 -72.516 -43.863 1.00 54.16 83 ALA A N 1
ATOM 636 C CA . ALA A 1 83 ? -2.823 -73.888 -44.289 1.00 54.16 83 ALA A CA 1
ATOM 637 C C . ALA A 1 83 ? -1.892 -74.255 -45.458 1.00 54.16 83 ALA A C 1
ATOM 639 O O . ALA A 1 83 ? -1.383 -73.311 -46.103 1.00 54.16 83 ALA A O 1
#

Foldseek 3Di:
DDDDDPDPDPLVVLLVLLVVLCVVDVDLCSSCVVVVHHSVVSVVNCVVNVPDPPDPPPPPPPPPPDPPPDDDDDDDDDDDDDD

pLDDT: mean 79.21, std 17.18, range [46.53, 97.44]

Sequence (83 aa):
MAVVLDDLNLHKAERLLCERALAEAGTIVEAAKLLGITRHALKRRIVKHGIEWPPRRDRGASDGDTPRESAPHLRPVVSGARA

Radius of gyration: 28.05 Å; chains: 1; bounding box: 23×82×60 Å